Protein AF-A0A662P7G7-F1 (afdb_monomer_lite)

Secondary structure (DSSP, 8-state):
----TTHHHHHHHHHHHHHHHH-S-HHHHHHHHHHHHHHHTT--SSS-HHHHHHHHHHHHHHHH--S-TTHHHHT--

Radius of gyration: 12.61 Å; chains: 1; bounding box: 34×19×37 Å

Foldseek 3Di:
DWDDPCLLVVLLVLLLLLLVLLDPDPVLSVVLSVVLVVLSVPDDRRDHSVVSSVVSNVSSCVSSVRPDSCPVVVPDD

Seque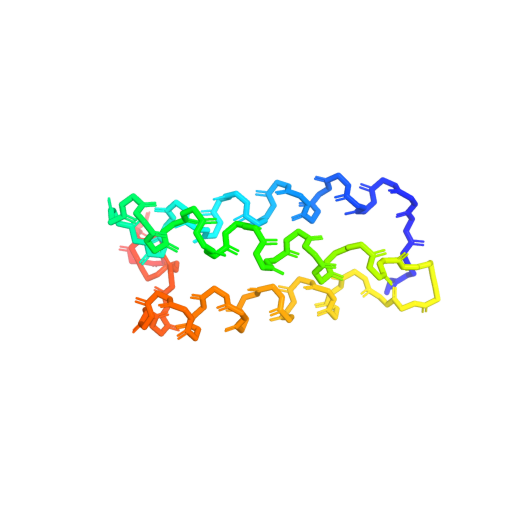nce (77 aa):
MKSHYYCSQCLVKQVVRTCELATENKELRERAVIESMKFLGSFNLEITPTYFGSEIQKIVKNITKNKDPYRKYKERP

pLDDT: mean 94.64, std 5.77, range [65.69, 98.62]

Structure (mmCIF, N/CA/C/O backbone):
data_AF-A0A662P7G7-F1
#
_entry.id   AF-A0A662P7G7-F1
#
loop_
_atom_site.group_PDB
_atom_site.id
_atom_site.type_symbol
_atom_site.label_atom_id
_atom_site.label_alt_id
_atom_site.label_comp_id
_atom_site.label_asym_id
_atom_site.label_entity_id
_atom_site.label_seq_id
_atom_site.pdbx_PDB_ins_code
_atom_site.Cartn_x
_atom_site.Cartn_y
_atom_site.Cartn_z
_atom_site.occupancy
_atom_site.B_iso_or_equiv
_atom_site.auth_seq_id
_atom_site.auth_comp_id
_atom_site.auth_asym_id
_atom_site.auth_atom_id
_atom_site.pdbx_PDB_model_num
ATOM 1 N N . MET A 1 1 ? 17.708 4.108 -3.977 1.00 72.31 1 MET A N 1
ATOM 2 C CA . MET A 1 1 ? 17.473 2.708 -4.406 1.00 72.31 1 MET A CA 1
ATOM 3 C C . MET A 1 1 ? 16.769 2.715 -5.751 1.00 72.31 1 MET A C 1
ATOM 5 O O . MET A 1 1 ? 15.847 3.507 -5.910 1.00 72.31 1 MET A O 1
ATOM 9 N N . LYS A 1 2 ? 17.186 1.861 -6.692 1.00 82.00 2 LYS A N 1
ATOM 10 C CA . LYS A 1 2 ? 16.440 1.615 -7.937 1.00 82.00 2 LYS A CA 1
ATOM 11 C C . LYS A 1 2 ? 15.316 0.607 -7.677 1.00 82.00 2 LYS A C 1
ATOM 13 O O . LYS A 1 2 ? 15.434 -0.206 -6.760 1.00 82.00 2 LYS A O 1
ATOM 18 N N . SER A 1 3 ? 14.239 0.682 -8.452 1.00 90.69 3 SER A N 1
ATOM 19 C CA . SER A 1 3 ? 13.156 -0.302 -8.385 1.00 90.69 3 SER A CA 1
ATOM 20 C C . SER A 1 3 ? 13.606 -1.649 -8.948 1.00 90.69 3 SER A C 1
ATOM 22 O O . SER A 1 3 ? 14.326 -1.716 -9.940 1.00 90.69 3 SER A O 1
ATOM 24 N N . HIS A 1 4 ? 13.155 -2.727 -8.313 1.00 94.38 4 HIS A N 1
ATOM 25 C CA . HIS A 1 4 ? 13.244 -4.098 -8.811 1.00 94.38 4 HIS A CA 1
ATOM 26 C C . HIS A 1 4 ? 11.825 -4.610 -9.083 1.00 94.38 4 HIS A C 1
ATOM 28 O O . HIS A 1 4 ? 10.882 -4.132 -8.453 1.00 94.38 4 HIS A O 1
ATOM 34 N N . TYR A 1 5 ? 11.627 -5.595 -9.965 1.00 92.44 5 TYR A N 1
ATOM 35 C CA . TYR A 1 5 ? 10.269 -6.069 -10.277 1.00 92.44 5 TYR A CA 1
ATOM 36 C C . TYR A 1 5 ? 9.544 -6.628 -9.039 1.00 92.44 5 TYR A C 1
ATOM 38 O O . TYR A 1 5 ? 8.343 -6.418 -8.884 1.00 92.44 5 TYR A O 1
ATOM 46 N N . TYR A 1 6 ? 10.277 -7.214 -8.084 1.00 95.06 6 TYR A N 1
ATOM 47 C CA . TYR A 1 6 ? 9.740 -7.620 -6.773 1.00 95.06 6 TYR A CA 1
ATOM 48 C C . TYR A 1 6 ? 9.231 -6.459 -5.901 1.00 95.06 6 TYR A C 1
ATOM 50 O O . TYR A 1 6 ? 8.427 -6.685 -4.999 1.00 95.06 6 TYR A O 1
ATOM 58 N N . CYS A 1 7 ? 9.624 -5.208 -6.164 1.00 95.81 7 CYS A N 1
ATOM 59 C CA . CYS A 1 7 ? 9.073 -4.058 -5.444 1.00 95.81 7 CYS A CA 1
ATOM 60 C C . CYS A 1 7 ? 7.562 -3.921 -5.660 1.00 95.81 7 CYS A C 1
ATOM 62 O O . CYS A 1 7 ? 6.871 -3.488 -4.741 1.00 95.81 7 CYS A O 1
ATOM 64 N N . SER A 1 8 ? 7.036 -4.350 -6.814 1.00 95.00 8 SER A N 1
ATOM 65 C CA . SER A 1 8 ? 5.589 -4.390 -7.066 1.00 95.00 8 SER A CA 1
ATOM 66 C C . SER A 1 8 ? 4.849 -5.216 -6.007 1.00 95.00 8 SER A C 1
ATOM 68 O O . SER A 1 8 ? 3.849 -4.764 -5.455 1.00 95.00 8 SER A O 1
ATOM 70 N N . GLN A 1 9 ? 5.393 -6.374 -5.623 1.00 96.00 9 GLN A N 1
ATOM 71 C CA . GLN A 1 9 ? 4.805 -7.250 -4.608 1.00 96.00 9 GLN A CA 1
ATOM 72 C C . GLN A 1 9 ? 4.797 -6.593 -3.223 1.00 96.00 9 GLN A C 1
ATOM 74 O O . GLN A 1 9 ? 3.813 -6.688 -2.487 1.00 96.00 9 GLN A O 1
ATOM 79 N N . CYS A 1 10 ? 5.880 -5.899 -2.859 1.00 96.00 10 CYS A N 1
ATOM 80 C CA . CYS A 1 10 ? 5.949 -5.142 -1.609 1.00 96.00 10 CYS A CA 1
ATOM 81 C C . CYS A 1 10 ? 4.931 -3.993 -1.586 1.00 96.00 10 CYS A C 1
ATOM 83 O O . CYS A 1 10 ? 4.272 -3.777 -0.569 1.00 96.00 10 CYS A O 1
ATOM 85 N N . LEU A 1 11 ? 4.767 -3.291 -2.710 1.00 97.25 11 LEU A N 1
ATOM 86 C CA . LEU A 1 11 ? 3.813 -2.192 -2.847 1.00 97.25 11 LEU A CA 1
ATOM 87 C C . LEU A 1 11 ? 2.363 -2.686 -2.770 1.00 97.25 11 LEU A C 1
ATOM 89 O O . LEU A 1 11 ? 1.570 -2.084 -2.053 1.00 97.25 11 LEU A O 1
ATOM 93 N N . VAL A 1 12 ? 2.030 -3.823 -3.391 1.00 97.94 12 VAL A N 1
ATOM 94 C CA . VAL A 1 12 ? 0.714 -4.477 -3.246 1.00 97.94 12 VAL A CA 1
ATOM 95 C C . VAL A 1 12 ? 0.410 -4.770 -1.774 1.00 97.94 12 VAL A C 1
ATOM 97 O O . VAL A 1 12 ? -0.659 -4.412 -1.278 1.00 97.94 12 VAL A O 1
ATOM 100 N N . LYS A 1 13 ? 1.366 -5.352 -1.037 1.00 97.50 13 LYS A N 1
ATOM 101 C CA . LYS A 1 13 ? 1.212 -5.592 0.410 1.00 97.50 13 LYS A CA 1
ATOM 102 C C . LYS A 1 13 ? 1.004 -4.288 1.183 1.00 97.50 13 LYS A C 1
ATOM 104 O O . LYS A 1 13 ? 0.183 -4.240 2.099 1.00 97.50 13 LYS A O 1
ATOM 109 N N . GLN A 1 14 ? 1.721 -3.226 0.813 1.00 96.88 14 GLN A N 1
ATOM 110 C CA . GLN A 1 14 ? 1.558 -1.909 1.425 1.00 96.88 14 GLN A CA 1
ATOM 111 C C . GLN A 1 14 ? 0.162 -1.324 1.170 1.00 96.88 14 GLN A C 1
ATOM 113 O O . GLN A 1 14 ? -0.417 -0.778 2.108 1.00 96.88 14 GLN A O 1
ATOM 118 N N . VAL A 1 15 ? -0.391 -1.445 -0.044 1.00 98.06 15 VAL A N 1
ATOM 119 C CA . VAL A 1 15 ? -1.756 -0.987 -0.368 1.00 98.06 15 VAL A CA 1
ATOM 120 C C . VAL A 1 15 ? -2.762 -1.617 0.585 1.00 98.06 15 VAL A C 1
ATOM 122 O O . VAL A 1 15 ? -3.470 -0.893 1.287 1.00 98.06 15 VAL A O 1
ATOM 125 N N . VAL A 1 16 ? -2.786 -2.952 0.644 1.00 97.50 16 VAL A N 1
ATOM 126 C CA . VAL A 1 16 ? -3.758 -3.701 1.454 1.00 97.50 16 VAL A CA 1
ATOM 127 C C . VAL A 1 16 ? -3.638 -3.300 2.920 1.00 97.50 16 VAL A C 1
ATOM 129 O O . VAL A 1 16 ? -4.611 -2.832 3.510 1.00 97.50 16 VAL A O 1
ATOM 132 N N . ARG A 1 17 ? -2.419 -3.350 3.472 1.00 96.81 17 ARG A N 1
ATOM 133 C CA . ARG A 1 17 ? -2.176 -3.004 4.876 1.00 96.81 17 ARG A CA 1
ATOM 134 C C . ARG A 1 17 ? -2.558 -1.559 5.189 1.00 96.81 17 ARG A C 1
ATOM 136 O O . ARG A 1 17 ? -3.196 -1.302 6.200 1.00 96.81 17 ARG A O 1
ATOM 143 N N . THR A 1 18 ? -2.192 -0.598 4.343 1.00 96.75 18 THR A N 1
ATOM 144 C CA . THR A 1 18 ? -2.510 0.818 4.600 1.00 96.75 18 THR A CA 1
ATOM 145 C C . THR A 1 18 ? -4.022 1.045 4.602 1.00 96.75 18 THR A C 1
ATOM 147 O O . THR A 1 18 ? -4.515 1.782 5.451 1.00 96.75 18 THR A O 1
ATOM 150 N N . CYS A 1 19 ? -4.766 0.396 3.701 1.00 97.56 19 CYS A N 1
ATOM 151 C CA . CYS A 1 19 ? -6.225 0.506 3.642 1.00 97.56 19 CYS A CA 1
ATOM 152 C C . CYS A 1 19 ? -6.911 -0.122 4.863 1.00 97.56 19 CYS A C 1
ATOM 154 O O . CYS A 1 19 ? -7.852 0.465 5.396 1.00 97.56 19 CYS A O 1
ATOM 156 N N . GLU A 1 20 ? -6.425 -1.275 5.332 1.00 96.62 20 GLU A N 1
ATOM 157 C CA . GLU A 1 20 ? -6.913 -1.916 6.561 1.00 96.62 20 GLU A CA 1
ATOM 158 C C . GLU A 1 20 ? -6.736 -1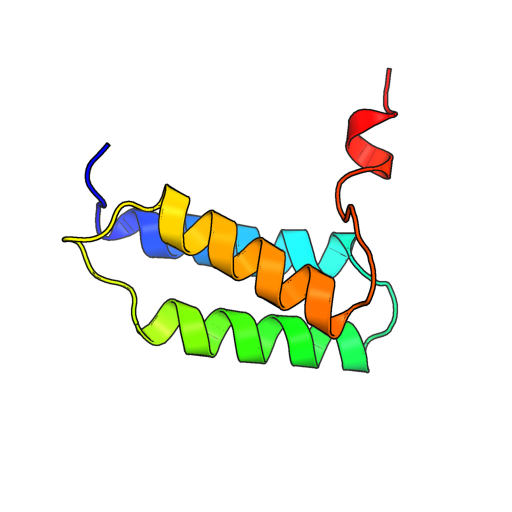.015 7.784 1.00 96.62 20 GLU A C 1
ATOM 160 O O . GLU A 1 20 ? -7.647 -0.895 8.600 1.00 96.62 20 GLU A O 1
ATOM 165 N N . LEU A 1 21 ? -5.583 -0.350 7.888 1.00 96.00 21 LEU A N 1
ATOM 166 C CA . LEU A 1 21 ? -5.291 0.556 8.997 1.00 96.00 21 LEU A CA 1
ATOM 167 C C . LEU A 1 21 ? -6.028 1.892 8.893 1.00 96.00 21 LEU A C 1
ATOM 169 O O . LEU A 1 21 ? -6.321 2.526 9.907 1.00 96.00 21 LE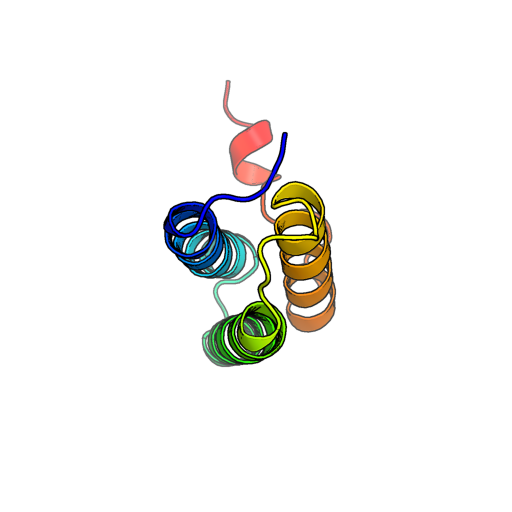U A O 1
ATOM 173 N N . ALA A 1 22 ? -6.316 2.339 7.674 1.00 96.69 22 ALA A N 1
ATOM 174 C CA . ALA A 1 22 ? -6.921 3.637 7.443 1.00 96.69 22 ALA A CA 1
ATOM 175 C C . ALA A 1 22 ? -8.407 3.685 7.829 1.00 96.69 22 ALA A C 1
ATOM 177 O O . ALA A 1 22 ? -8.863 4.737 8.280 1.00 96.69 22 ALA A O 1
ATOM 178 N N . THR A 1 23 ? -9.166 2.596 7.652 1.00 95.94 23 THR A N 1
ATOM 179 C CA . THR A 1 23 ? -10.614 2.588 7.917 1.00 95.94 23 THR A CA 1
ATOM 180 C C . THR A 1 23 ? -11.190 1.187 8.143 1.00 95.94 23 THR A C 1
ATOM 182 O O . THR A 1 23 ? -10.732 0.204 7.557 1.00 95.94 23 THR A O 1
ATOM 185 N N . GLU A 1 24 ? -12.251 1.105 8.948 1.00 96.06 24 GLU A N 1
ATOM 186 C CA . GLU A 1 24 ? -13.100 -0.087 9.120 1.00 96.06 24 GLU A CA 1
ATOM 187 C C . GLU A 1 24 ? -14.334 -0.078 8.201 1.00 96.06 24 GLU A C 1
ATOM 189 O O . GLU A 1 24 ? -14.997 -1.101 8.045 1.00 96.06 24 GLU A O 1
ATOM 194 N N . ASN A 1 25 ? -14.622 1.044 7.529 1.00 97.94 25 ASN A N 1
ATOM 195 C CA . ASN A 1 25 ? -15.710 1.120 6.559 1.00 97.94 25 ASN A CA 1
ATOM 196 C C . ASN A 1 25 ? -15.341 0.324 5.294 1.00 97.94 25 ASN A C 1
ATOM 198 O O . ASN A 1 25 ? -14.379 0.657 4.595 1.00 97.94 25 ASN A O 1
ATOM 202 N N . LYS A 1 26 ? -16.126 -0.717 4.998 1.00 97.31 26 LYS A N 1
ATOM 203 C CA . LYS A 1 26 ? -15.875 -1.649 3.893 1.00 97.31 26 LYS A CA 1
ATOM 204 C C . LYS A 1 26 ? -15.862 -0.963 2.523 1.00 97.31 26 LYS A C 1
ATOM 206 O O . LYS A 1 26 ? -14.950 -1.222 1.746 1.00 97.31 26 LYS A O 1
ATOM 211 N N . GLU A 1 27 ? -16.805 -0.064 2.253 1.00 97.88 27 GLU A N 1
ATOM 212 C CA . GLU A 1 27 ? -16.916 0.637 0.965 1.00 97.88 27 GLU A CA 1
ATOM 213 C C . GLU A 1 27 ? -15.727 1.574 0.731 1.00 97.88 27 GLU A C 1
ATOM 215 O O . GLU A 1 27 ? -15.121 1.581 -0.343 1.00 97.88 27 GLU A O 1
ATOM 220 N N . LEU A 1 28 ? -15.335 2.336 1.759 1.00 98.12 28 LEU A N 1
ATOM 221 C CA . LEU A 1 28 ? -14.165 3.211 1.675 1.00 98.12 28 LEU A CA 1
ATOM 222 C C . LEU A 1 28 ? -12.872 2.409 1.518 1.00 98.12 28 LEU A C 1
ATOM 224 O O . LEU A 1 28 ? -11.994 2.816 0.755 1.00 98.12 28 LEU A O 1
ATOM 228 N N . ARG A 1 29 ? -12.751 1.276 2.222 1.00 98.19 29 ARG A N 1
ATOM 229 C CA . ARG A 1 29 ? -11.592 0.384 2.114 1.00 98.19 29 ARG A CA 1
ATOM 230 C C . ARG A 1 29 ? -11.483 -0.203 0.711 1.00 98.19 29 ARG A C 1
ATOM 232 O O . ARG A 1 29 ? -10.413 -0.131 0.118 1.00 98.19 29 ARG A O 1
ATOM 239 N N . GLU A 1 30 ? -12.574 -0.746 0.181 1.00 98.25 30 GLU A N 1
ATOM 240 C CA . GLU A 1 30 ? -12.624 -1.320 -1.164 1.00 98.25 30 GLU A CA 1
ATOM 241 C C . GLU A 1 30 ? -12.247 -0.280 -2.220 1.00 98.25 30 GLU A C 1
ATOM 243 O O . GLU A 1 30 ? -11.332 -0.502 -3.017 1.00 98.25 30 GLU A O 1
ATOM 248 N N . ARG A 1 31 ? -12.858 0.909 -2.156 1.00 98.44 31 ARG A N 1
ATOM 249 C CA . ARG A 1 31 ? -12.526 2.018 -3.053 1.00 98.44 31 ARG A CA 1
ATOM 250 C C . ARG A 1 31 ? -11.051 2.414 -2.958 1.00 98.44 31 ARG A C 1
ATOM 252 O O . ARG A 1 31 ? -10.408 2.612 -3.985 1.00 98.44 31 ARG A O 1
ATOM 259 N N . ALA A 1 32 ? -10.499 2.517 -1.748 1.00 98.38 32 ALA A N 1
ATOM 260 C CA . ALA A 1 32 ? -9.095 2.867 -1.544 1.00 98.38 32 ALA A CA 1
ATOM 261 C C . ALA A 1 32 ? -8.134 1.813 -2.113 1.00 98.38 32 ALA A C 1
ATOM 263 O O . ALA A 1 32 ? -7.129 2.180 -2.727 1.00 98.38 32 ALA A O 1
ATOM 264 N N . VAL A 1 33 ? -8.453 0.523 -1.959 1.00 98.44 33 VAL A N 1
ATOM 265 C CA . VAL A 1 33 ? -7.674 -0.575 -2.546 1.00 98.44 33 VAL A CA 1
ATOM 266 C C . VAL A 1 33 ? -7.705 -0.492 -4.069 1.00 98.44 33 VAL A C 1
ATOM 268 O O . VAL A 1 33 ? -6.642 -0.472 -4.686 1.00 98.44 33 VAL A O 1
ATOM 271 N N . ILE A 1 34 ? -8.891 -0.389 -4.676 1.00 98.50 34 ILE A N 1
ATOM 272 C CA . ILE A 1 34 ? -9.047 -0.364 -6.138 1.00 98.50 34 ILE A CA 1
ATOM 273 C C . ILE A 1 34 ? -8.289 0.818 -6.752 1.00 98.50 34 ILE A C 1
ATOM 275 O O . ILE A 1 34 ? -7.506 0.627 -7.682 1.00 98.50 34 ILE A O 1
ATOM 279 N N . GLU A 1 35 ? -8.465 2.029 -6.221 1.00 98.62 35 GLU A N 1
ATOM 280 C CA . GLU A 1 35 ? -7.796 3.222 -6.757 1.00 98.62 35 GLU A CA 1
ATOM 281 C C . GLU A 1 35 ? -6.272 3.169 -6.570 1.00 98.62 35 GLU A C 1
ATOM 283 O O . GLU A 1 35 ? -5.519 3.540 -7.472 1.00 98.62 35 GLU A O 1
ATOM 288 N N . SER A 1 36 ? -5.792 2.625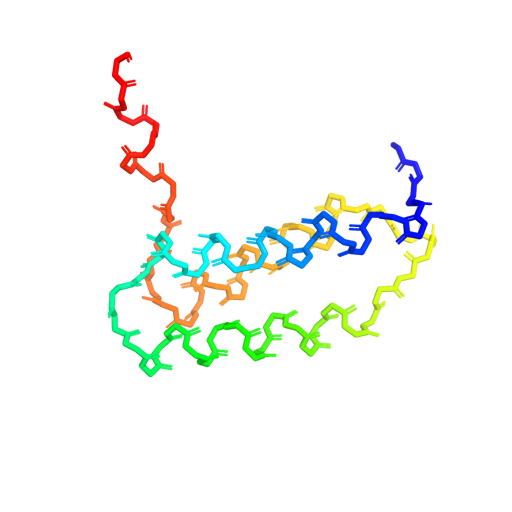 -5.448 1.00 98.44 36 SER A N 1
ATOM 289 C CA . SER A 1 36 ? -4.352 2.435 -5.234 1.00 98.44 36 SER A CA 1
ATOM 290 C C . SER A 1 36 ? -3.756 1.391 -6.185 1.00 98.44 36 SER A C 1
ATOM 292 O O . SER A 1 36 ? -2.642 1.580 -6.671 1.00 98.44 36 SER A O 1
ATOM 294 N N . MET A 1 37 ? -4.484 0.308 -6.485 1.00 98.25 37 MET A N 1
ATOM 295 C CA . MET A 1 37 ? -4.036 -0.712 -7.442 1.00 98.25 37 MET A CA 1
ATOM 296 C C . MET A 1 37 ? -4.026 -0.186 -8.879 1.00 98.25 37 MET A C 1
ATOM 298 O O . MET A 1 37 ? -3.082 -0.470 -9.611 1.00 98.25 37 MET A O 1
ATOM 302 N N . LYS A 1 38 ? -5.018 0.625 -9.276 1.00 98.44 38 LYS A N 1
ATOM 303 C CA . LYS A 1 38 ? -5.015 1.305 -10.584 1.00 98.44 38 LYS A CA 1
ATOM 304 C C . LYS A 1 38 ? -3.776 2.180 -10.749 1.00 98.44 38 LYS A C 1
ATOM 306 O O . LYS A 1 38 ? -3.096 2.083 -11.765 1.00 98.44 38 LYS A O 1
ATOM 311 N N . PHE A 1 39 ? -3.446 2.978 -9.732 1.00 98.25 39 PHE A N 1
ATOM 312 C CA . PHE A 1 39 ? -2.214 3.764 -9.725 1.00 98.25 39 PHE A CA 1
ATOM 313 C C . PHE A 1 39 ? -0.971 2.868 -9.813 1.00 98.25 39 PHE A C 1
ATOM 315 O O . PHE A 1 39 ? -0.074 3.136 -10.611 1.00 98.25 39 PHE A O 1
ATOM 322 N N . LEU A 1 40 ? -0.933 1.768 -9.057 1.00 96.69 40 LEU A N 1
ATOM 323 C CA . LEU A 1 40 ? 0.181 0.821 -9.098 1.00 96.69 40 LEU A CA 1
ATOM 324 C C . LEU A 1 40 ? 0.320 0.113 -10.459 1.00 96.69 40 LEU A C 1
ATOM 326 O O . LEU A 1 40 ? 1.413 -0.330 -10.794 1.00 96.69 40 LEU A O 1
ATOM 330 N N . GLY A 1 41 ? -0.732 0.081 -11.282 1.00 96.81 41 GLY A N 1
ATOM 331 C CA . GLY A 1 41 ? -0.661 -0.351 -12.682 1.00 96.81 41 GLY A CA 1
ATOM 332 C C . GLY A 1 41 ? 0.304 0.476 -13.545 1.00 96.81 41 GLY A C 1
ATOM 333 O O . GLY A 1 41 ? 0.771 -0.014 -14.566 1.00 96.81 41 GLY A O 1
ATOM 334 N N . SER A 1 42 ? 0.664 1.691 -13.113 1.00 95.88 42 SER A N 1
ATOM 335 C CA . SER A 1 42 ? 1.703 2.527 -13.739 1.00 95.88 42 SER A CA 1
ATOM 336 C C . SER A 1 42 ? 3.133 2.225 -13.256 1.00 95.88 42 SER A C 1
ATOM 338 O O . SER A 1 42 ? 4.076 2.940 -13.615 1.00 95.88 42 SER A O 1
ATOM 340 N N . PHE A 1 43 ? 3.315 1.192 -12.422 1.00 96.25 43 PHE A N 1
ATOM 341 C CA . PHE A 1 43 ? 4.619 0.814 -11.885 1.00 96.25 43 PHE A CA 1
ATOM 342 C C . PHE A 1 43 ? 5.638 0.553 -12.995 1.00 96.25 43 PHE A C 1
ATOM 344 O O . PHE A 1 43 ? 5.393 -0.199 -13.935 1.00 96.25 43 PHE A O 1
ATOM 351 N N . ASN A 1 44 ? 6.819 1.139 -12.835 1.00 94.88 44 ASN A N 1
ATOM 352 C CA . ASN A 1 44 ? 7.947 0.950 -13.730 1.00 94.88 44 ASN A CA 1
ATOM 353 C C . ASN A 1 44 ? 9.258 0.931 -12.934 1.00 94.88 44 ASN A C 1
ATOM 355 O O . ASN A 1 44 ? 9.310 1.319 -11.765 1.00 94.88 44 ASN A O 1
ATOM 359 N N . LEU A 1 45 ? 10.322 0.450 -13.576 1.00 95.56 45 LEU A N 1
ATOM 360 C CA . LEU A 1 45 ? 11.625 0.273 -12.933 1.00 95.56 45 LEU A CA 1
ATOM 361 C C . LEU A 1 45 ? 12.479 1.553 -12.911 1.00 95.56 45 LEU A C 1
ATOM 363 O O . LEU A 1 45 ? 13.488 1.594 -12.204 1.00 95.56 45 LEU A O 1
ATOM 367 N N . GLU A 1 46 ? 12.078 2.590 -13.650 1.00 95.12 46 GLU A N 1
ATOM 368 C CA . GLU A 1 46 ? 12.781 3.877 -13.726 1.00 95.12 46 GLU A CA 1
ATOM 369 C C . GLU A 1 46 ? 12.510 4.737 -12.487 1.00 95.12 46 GLU A C 1
ATOM 371 O O . GLU A 1 46 ? 13.406 5.395 -11.955 1.00 95.12 46 GLU A O 1
ATOM 376 N N . ILE A 1 47 ? 11.277 4.685 -11.982 1.00 95.00 47 ILE A N 1
ATOM 377 C CA . ILE A 1 47 ? 10.838 5.421 -10.802 1.00 95.00 47 ILE A CA 1
ATOM 378 C C . ILE A 1 47 ? 11.106 4.602 -9.538 1.00 95.00 47 ILE A C 1
ATOM 380 O O . ILE A 1 47 ? 10.899 3.392 -9.491 1.00 95.00 47 ILE A O 1
ATOM 384 N N . THR A 1 48 ? 11.547 5.270 -8.470 1.00 95.31 48 THR A N 1
ATOM 385 C CA . THR A 1 48 ? 11.854 4.623 -7.183 1.00 95.31 48 THR A CA 1
ATOM 386 C C . THR A 1 48 ? 10.605 4.048 -6.495 1.00 95.31 48 THR A C 1
ATOM 388 O O . THR A 1 48 ? 9.528 4.643 -6.570 1.00 95.31 48 THR A O 1
ATOM 391 N N . PRO A 1 49 ? 10.722 2.946 -5.730 1.00 94.19 49 PRO A N 1
ATOM 392 C CA . PRO A 1 49 ? 9.563 2.352 -5.061 1.00 94.19 49 PRO A CA 1
ATOM 393 C C . PRO A 1 49 ? 8.997 3.272 -3.969 1.00 94.19 49 PRO A C 1
ATOM 395 O O . PRO A 1 49 ? 7.801 3.243 -3.687 1.00 94.19 49 PRO A O 1
ATOM 398 N N . THR A 1 50 ? 9.835 4.138 -3.390 1.00 95.38 50 THR A N 1
ATOM 399 C CA . THR A 1 50 ? 9.433 5.132 -2.388 1.00 95.38 50 THR A CA 1
ATOM 400 C C . THR A 1 50 ? 8.425 6.137 -2.943 1.00 95.38 50 THR A C 1
ATOM 402 O O . THR A 1 50 ? 7.512 6.539 -2.219 1.00 95.38 50 THR A O 1
ATOM 405 N N . TYR A 1 51 ? 8.549 6.518 -4.221 1.00 96.56 51 TYR A N 1
ATOM 406 C CA . TYR A 1 51 ? 7.572 7.384 -4.884 1.00 96.56 51 TYR A CA 1
ATOM 407 C C . TYR A 1 51 ? 6.196 6.713 -4.916 1.00 96.56 51 TYR A C 1
ATOM 409 O O . TYR A 1 51 ? 5.237 7.260 -4.373 1.00 96.56 51 TYR A O 1
ATOM 417 N N . PHE A 1 52 ? 6.117 5.484 -5.440 1.00 96.94 52 PHE A N 1
ATOM 418 C CA . PHE A 1 52 ? 4.860 4.735 -5.493 1.00 96.94 52 PHE A CA 1
ATOM 419 C C . PHE A 1 52 ? 4.261 4.532 -4.101 1.00 96.94 52 PHE A C 1
ATOM 421 O O . PHE A 1 52 ? 3.073 4.771 -3.896 1.00 96.94 52 PHE A O 1
ATOM 428 N N . GLY A 1 53 ? 5.084 4.156 -3.118 1.00 96.50 53 GLY A N 1
ATOM 429 C CA . GLY A 1 53 ? 4.637 3.995 -1.737 1.00 96.50 53 GLY A CA 1
ATOM 430 C C . GLY A 1 53 ? 4.065 5.284 -1.136 1.00 96.50 53 GLY A C 1
ATOM 431 O O . GLY A 1 53 ? 3.078 5.226 -0.402 1.00 96.50 53 GLY A O 1
ATOM 432 N N . SER A 1 54 ? 4.642 6.442 -1.460 1.00 96.81 54 SER A N 1
ATOM 433 C CA . SER A 1 54 ? 4.166 7.744 -0.977 1.00 96.81 54 SER A CA 1
ATOM 434 C C . SER A 1 54 ? 2.842 8.146 -1.626 1.00 96.81 54 SER A C 1
ATOM 436 O O . SER A 1 54 ? 1.930 8.593 -0.930 1.00 96.81 54 SER A O 1
ATOM 438 N N . GLU A 1 55 ? 2.704 7.943 -2.937 1.00 97.94 55 GLU A N 1
ATOM 439 C CA . GLU A 1 55 ? 1.460 8.230 -3.658 1.00 97.94 55 GLU A CA 1
ATOM 440 C C . GLU A 1 55 ? 0.316 7.315 -3.208 1.00 97.94 55 GLU A C 1
ATOM 442 O O . GLU A 1 55 ? -0.778 7.805 -2.928 1.00 97.94 55 GLU A O 1
ATOM 447 N N . ILE A 1 56 ? 0.582 6.021 -2.989 1.00 97.69 56 ILE A N 1
ATOM 448 C CA . ILE A 1 56 ? -0.386 5.092 -2.383 1.00 97.69 56 ILE A CA 1
ATOM 449 C C . ILE A 1 56 ? -0.895 5.643 -1.046 1.00 97.69 56 ILE A C 1
ATOM 451 O O . ILE A 1 56 ? -2.102 5.697 -0.813 1.00 97.69 56 ILE A O 1
ATOM 455 N N . GLN A 1 57 ? -0.001 6.107 -0.164 1.00 96.50 57 GLN A N 1
ATOM 456 C CA . GLN A 1 57 ? -0.432 6.682 1.112 1.00 96.50 57 GLN A CA 1
ATOM 457 C C . GLN A 1 57 ? -1.314 7.921 0.924 1.00 96.50 57 GLN A C 1
ATOM 459 O O . GLN A 1 57 ? -2.282 8.083 1.666 1.00 96.50 57 GLN A O 1
ATOM 464 N N . LYS A 1 58 ? -1.013 8.793 -0.045 1.00 97.69 58 LYS A N 1
ATOM 465 C CA . LYS A 1 58 ? -1.846 9.971 -0.343 1.00 97.69 58 LYS A CA 1
ATOM 466 C C . LYS A 1 58 ? -3.236 9.565 -0.830 1.00 97.69 58 LYS A C 1
ATOM 468 O O . LYS A 1 58 ? -4.221 10.082 -0.308 1.00 97.69 58 LYS A O 1
ATOM 473 N N . ILE A 1 59 ? -3.322 8.616 -1.765 1.00 98.19 59 ILE A N 1
ATOM 474 C CA . ILE A 1 59 ? -4.593 8.088 -2.289 1.00 98.19 59 ILE A CA 1
ATOM 475 C C . ILE A 1 59 ? -5.456 7.563 -1.138 1.00 98.19 59 ILE A C 1
ATOM 477 O O . ILE A 1 59 ? -6.599 7.996 -0.969 1.00 98.19 59 ILE A O 1
ATOM 481 N N . VAL A 1 60 ? -4.885 6.705 -0.287 1.00 98.00 60 VAL A N 1
ATOM 482 C CA . VAL A 1 60 ? -5.608 6.123 0.850 1.00 98.00 60 VAL A CA 1
ATOM 483 C C . VAL A 1 60 ? -6.079 7.204 1.826 1.00 98.00 60 VAL A C 1
ATOM 485 O O . VAL A 1 60 ? -7.253 7.208 2.201 1.00 98.00 60 VAL A O 1
ATOM 488 N N . LYS A 1 61 ? -5.219 8.159 2.205 1.00 97.12 61 LYS A N 1
ATOM 489 C CA . LYS A 1 61 ? -5.584 9.275 3.102 1.00 97.12 61 LYS A CA 1
ATOM 490 C C . LYS A 1 61 ? -6.720 10.126 2.526 1.00 97.12 61 LYS A C 1
ATOM 492 O O . LYS A 1 61 ? -7.639 10.508 3.250 1.00 97.12 61 LYS A O 1
ATOM 497 N N . ASN A 1 62 ? -6.691 10.392 1.221 1.00 97.94 62 ASN A N 1
ATOM 498 C CA . ASN A 1 62 ? -7.685 11.223 0.545 1.00 97.94 62 ASN A CA 1
ATOM 499 C C . ASN A 1 62 ? -9.065 10.561 0.472 1.00 97.94 62 ASN A C 1
ATOM 501 O O . ASN A 1 62 ? -10.075 11.252 0.650 1.00 97.94 62 ASN A O 1
ATOM 505 N N . ILE A 1 63 ? -9.107 9.248 0.227 1.00 98.00 63 ILE A N 1
ATOM 506 C CA . ILE A 1 63 ? -10.350 8.469 0.128 1.00 98.00 63 ILE A CA 1
ATOM 507 C C . ILE A 1 63 ? -10.939 8.212 1.515 1.00 98.00 63 ILE A C 1
ATOM 509 O O . ILE A 1 63 ? -12.119 8.459 1.740 1.00 98.00 63 ILE A O 1
ATOM 513 N N . THR A 1 64 ? -10.116 7.761 2.462 1.00 96.88 64 THR A N 1
ATOM 514 C CA . THR A 1 64 ? -10.574 7.370 3.808 1.00 96.88 64 THR A CA 1
ATOM 515 C C . THR A 1 64 ? -10.754 8.546 4.766 1.00 96.88 64 THR A C 1
ATOM 517 O O . THR A 1 64 ? -11.294 8.366 5.852 1.00 96.88 64 THR A O 1
ATOM 520 N N . LYS A 1 65 ? -10.273 9.742 4.395 1.00 96.50 65 LYS A N 1
ATOM 521 C CA . LYS A 1 65 ? -10.200 10.946 5.247 1.00 96.50 65 LYS A CA 1
ATOM 522 C C . LYS A 1 65 ? -9.404 10.755 6.547 1.00 96.50 65 LYS A C 1
ATOM 524 O O . LYS A 1 65 ? -9.404 11.639 7.402 1.00 96.50 65 LYS A O 1
ATOM 529 N N . ASN A 1 66 ? -8.661 9.655 6.677 1.00 94.50 66 ASN A N 1
ATOM 530 C CA . ASN A 1 66 ? -7.757 9.409 7.790 1.00 94.50 66 ASN A CA 1
ATOM 531 C C . ASN A 1 66 ? -6.368 9.981 7.472 1.00 94.50 66 ASN A C 1
ATOM 533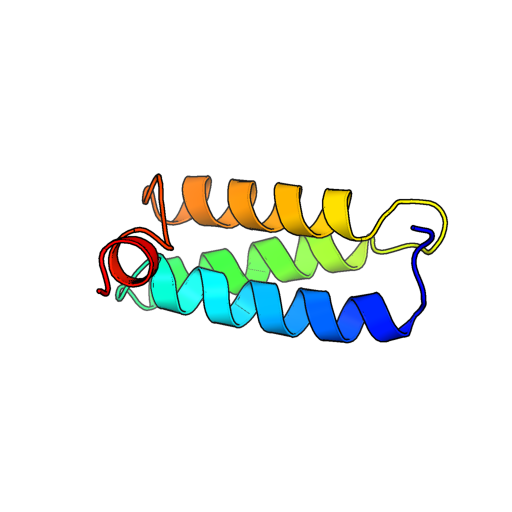 O O . ASN A 1 66 ? -5.670 9.473 6.599 1.00 94.50 66 ASN A O 1
ATOM 537 N N . LYS A 1 67 ? -5.957 11.035 8.188 1.00 90.31 67 LYS A N 1
ATOM 538 C CA . LYS A 1 67 ? -4.677 11.733 7.957 1.00 90.31 67 LYS A CA 1
ATOM 539 C C . LYS A 1 67 ? -3.444 10.894 8.325 1.00 90.31 67 LYS A C 1
ATOM 541 O O . LYS A 1 67 ? -2.393 11.074 7.706 1.00 90.31 67 LYS A O 1
ATOM 546 N N . ASP A 1 68 ? -3.562 9.977 9.287 1.00 91.38 68 ASP A N 1
ATOM 547 C CA . ASP A 1 68 ? -2.467 9.097 9.711 1.00 91.38 68 ASP A CA 1
ATOM 548 C C . ASP A 1 68 ? -2.961 7.664 9.985 1.00 91.38 68 ASP A C 1
ATOM 550 O O . ASP A 1 68 ? -3.246 7.310 11.133 1.00 91.38 68 ASP A O 1
ATOM 554 N N . PRO A 1 69 ? -3.010 6.804 8.945 1.00 89.88 69 PRO A N 1
ATOM 555 C CA . PRO A 1 69 ? -3.391 5.397 9.088 1.00 89.88 69 PRO A CA 1
ATOM 556 C C . PRO A 1 69 ? -2.554 4.628 10.120 1.00 89.88 69 PRO A C 1
ATOM 558 O O . PRO A 1 69 ? -3.030 3.677 10.727 1.00 89.88 69 PRO A O 1
ATOM 561 N N . TYR A 1 70 ? -1.307 5.042 10.358 1.00 91.06 70 TYR A N 1
ATOM 562 C CA . TYR A 1 70 ? -0.380 4.334 11.240 1.00 91.06 70 TYR A CA 1
ATOM 563 C C . TYR A 1 70 ? -0.357 4.874 12.669 1.00 91.06 70 TYR A C 1
ATOM 565 O O . TYR A 1 70 ? 0.417 4.368 13.479 1.00 91.06 70 TYR A O 1
ATOM 573 N N . ARG A 1 71 ? -1.200 5.856 13.014 1.00 90.00 71 ARG A N 1
ATOM 574 C CA . ARG A 1 71 ? -1.210 6.481 14.344 1.00 90.00 71 ARG A CA 1
ATOM 575 C C . ARG A 1 71 ? -1.247 5.450 15.480 1.00 90.00 71 ARG A C 1
ATOM 577 O O . ARG A 1 71 ? -0.353 5.438 16.317 1.00 90.00 71 ARG A O 1
ATOM 584 N N . LYS A 1 72 ? -2.189 4.498 15.421 1.00 86.00 72 LYS A N 1
ATOM 585 C CA . LYS A 1 72 ? -2.329 3.417 16.419 1.00 86.00 72 LYS A CA 1
ATOM 586 C C . LYS A 1 72 ? -1.101 2.504 16.531 1.00 86.00 72 LYS A C 1
ATOM 588 O O . LYS A 1 72 ? -0.939 1.841 17.545 1.00 86.00 72 LYS A O 1
ATOM 593 N N . TYR A 1 73 ? -0.279 2.398 15.484 1.00 85.00 73 TYR A N 1
ATOM 594 C CA . TYR A 1 73 ? 0.962 1.614 15.516 1.00 85.00 73 TYR A CA 1
ATOM 595 C C . TYR A 1 73 ? 2.122 2.406 16.112 1.00 85.00 73 TYR A C 1
ATOM 597 O O . TYR A 1 73 ? 2.948 1.816 16.795 1.00 85.00 73 TYR A O 1
ATOM 605 N N . LYS A 1 74 ? 2.184 3.717 15.854 1.00 85.94 74 LYS A N 1
ATOM 606 C CA . LYS A 1 74 ? 3.221 4.611 16.392 1.00 85.94 74 LYS A CA 1
ATOM 607 C C . LYS A 1 74 ? 3.057 4.868 17.889 1.00 85.94 74 LYS A C 1
AT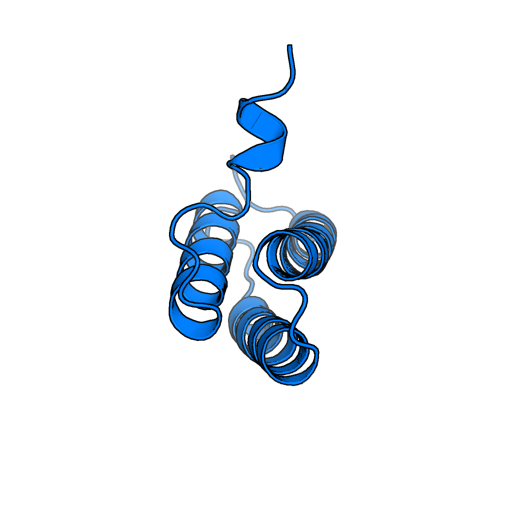OM 609 O O . LYS A 1 74 ? 4.038 5.123 18.564 1.00 85.94 74 LYS A O 1
ATOM 614 N N . GLU A 1 75 ? 1.823 4.813 18.382 1.00 88.50 75 GLU A N 1
ATOM 615 C CA . GLU A 1 75 ? 1.483 4.987 19.799 1.00 88.50 75 GLU A CA 1
ATOM 616 C C . GLU A 1 75 ? 1.691 3.701 20.631 1.00 88.50 75 GLU A C 1
ATOM 618 O O . GLU A 1 75 ? 1.398 3.700 21.825 1.00 88.50 75 GLU A O 1
ATOM 623 N N . ARG A 1 76 ? 2.172 2.597 20.031 1.00 78.31 76 ARG A N 1
ATOM 624 C CA . ARG A 1 76 ? 2.510 1.378 20.785 1.00 78.31 76 ARG A CA 1
ATOM 625 C C . ARG A 1 76 ? 3.865 1.559 21.494 1.00 78.31 76 ARG A C 1
ATOM 627 O O . ARG A 1 76 ? 4.792 2.013 20.824 1.00 78.31 76 ARG A O 1
ATOM 634 N N . PRO A 1 77 ? 3.962 1.230 22.796 1.00 65.69 77 PRO A N 1
ATOM 635 C CA . PRO A 1 77 ? 5.207 1.296 23.561 1.00 65.69 77 PRO A CA 1
ATOM 636 C C . PRO A 1 77 ? 6.230 0.244 23.119 1.00 65.69 77 PRO A C 1
ATOM 638 O O . PRO A 1 77 ? 5.813 -0.799 22.557 1.00 65.69 77 PRO A O 1
#